Protein AF-A0A2H6MUC0-F1 (afdb_monomer_lite)

InterPro domains:
  IPR027073 5'-3' exoribonuclease [PTHR12341] (1-181)
  IPR041412 Xrn1, helical domain [PF17846] (89-181)

Radius of gyration: 22.73 Å; chains: 1; bounding box: 45×55×55 Å

pLDDT: mean 82.88, std 14.26, range [42.97, 94.5]

Organism: NCBI:txid3147026

Secondary structure (DSSP, 8-state):
-HHHHT--SS-EEEEE---TTPPPPPTTT--SSS-GGG---PPPPP-SSS---TTS-TT----EEEEEHHHHHHHHHHHH--SS-SS---HHHHHHHHHHHHHHH--SSSPPPTT--GGGTHHHHHHHHHHHHHHHHTS-SEETTEE-HHHHHHHHHHHHHHHHHHHHHHHHHHHHHHHHT-

Foldseek 3Di:
DVQLLVVDLWDKDKDWDDDPPDFFQEPQARHGDDHVVPDPNDHDDDDDDDPPDSRDDPPDDTDMDMDTVNVVLVVQCVLLDAPPAPDDDDSSLSSVLLVVLVVQCHDPPDHHDPQRHVVVVNSSVLSVQLSVLCRVVRDGQDDPHDGDVVSVVSSVVVSVVCSVVSVVVVVVVVVVVVVVVD

Structure (mmCIF, N/CA/C/O backbone):
data_AF-A0A2H6MUC0-F1
#
_entry.id   AF-A0A2H6MUC0-F1
#
loop_
_atom_site.group_PDB
_atom_site.id
_atom_site.type_symbol
_atom_site.label_atom_id
_atom_site.label_alt_id
_atom_site.label_comp_id
_atom_site.label_asym_id
_atom_site.label_entity_id
_atom_site.label_seq_id
_atom_site.pdbx_PDB_ins_code
_atom_site.Cartn_x
_atom_site.Cartn_y
_atom_site.Cartn_z
_atom_site.occupancy
_atom_site.B_iso_or_equiv
_atom_site.auth_seq_id
_atom_site.auth_comp_id
_atom_site.auth_asym_id
_atom_site.auth_atom_id
_atom_site.pdbx_PDB_model_num
ATOM 1 N N . MET A 1 1 ? 1.718 -1.671 -8.797 1.00 85.31 1 MET A N 1
ATOM 2 C CA . MET A 1 1 ? 0.264 -1.781 -8.566 1.00 85.31 1 MET A CA 1
ATOM 3 C C . MET A 1 1 ? -0.419 -2.500 -9.709 1.00 85.31 1 MET A C 1
ATOM 5 O O . MET A 1 1 ? -0.756 -3.653 -9.512 1.00 85.31 1 MET A O 1
ATOM 9 N N . LEU A 1 2 ? -0.515 -1.913 -10.909 1.00 87.81 2 LEU A N 1
ATOM 10 C CA . LEU A 1 2 ? -1.193 -2.565 -12.043 1.00 87.81 2 LEU A CA 1
ATOM 11 C C . LEU A 1 2 ? -0.668 -3.977 -12.347 1.00 87.81 2 LEU A C 1
ATOM 13 O O . LEU A 1 2 ? -1.458 -4.903 -12.405 1.00 87.81 2 LEU A O 1
ATOM 17 N N . GLY A 1 3 ? 0.653 -4.170 -12.434 1.00 89.56 3 GLY A N 1
ATOM 18 C CA . GLY A 1 3 ? 1.217 -5.508 -12.672 1.00 89.56 3 GLY A CA 1
ATOM 19 C C . GLY A 1 3 ? 1.050 -6.512 -11.518 1.00 89.56 3 GLY A C 1
ATOM 20 O O . GLY A 1 3 ? 1.280 -7.693 -11.722 1.00 89.56 3 GLY A O 1
ATOM 21 N N . LEU A 1 4 ? 0.689 -6.071 -10.305 1.00 90.12 4 LEU A N 1
ATOM 22 C CA . LEU A 1 4 ? 0.348 -6.988 -9.205 1.00 90.12 4 LEU A CA 1
ATOM 23 C C . LEU A 1 4 ? -1.116 -7.428 -9.307 1.00 90.12 4 LEU A C 1
ATOM 25 O O . LEU A 1 4 ? -1.394 -8.610 -9.143 1.00 90.12 4 LEU A O 1
ATOM 29 N N . ALA A 1 5 ? -2.004 -6.494 -9.662 1.00 90.25 5 ALA A N 1
ATOM 30 C CA . ALA A 1 5 ? -3.437 -6.726 -9.842 1.00 90.25 5 ALA A CA 1
ATOM 31 C C . ALA A 1 5 ? -3.778 -7.627 -11.045 1.00 90.25 5 ALA A C 1
ATOM 33 O O . ALA A 1 5 ? -4.916 -8.057 -11.190 1.00 90.25 5 ALA A O 1
ATOM 34 N N . THR A 1 6 ? -2.823 -7.914 -11.938 1.00 90.69 6 THR A N 1
ATOM 35 C CA . THR A 1 6 ? -3.034 -8.903 -13.007 1.00 90.69 6 THR A CA 1
ATOM 36 C C . THR A 1 6 ? -2.924 -10.344 -12.512 1.00 90.69 6 THR A C 1
ATOM 38 O O . THR A 1 6 ? -3.287 -11.245 -13.254 1.00 90.69 6 THR A O 1
ATOM 41 N N . HIS A 1 7 ? -2.390 -10.578 -11.305 1.00 89.44 7 HIS A N 1
ATOM 42 C CA . HIS A 1 7 ? -2.091 -11.915 -10.764 1.00 89.44 7 HIS A CA 1
ATOM 43 C C . HIS A 1 7 ? -1.195 -12.787 -11.659 1.00 89.44 7 HIS A C 1
ATOM 45 O O . HIS A 1 7 ? -1.116 -14.002 -11.494 1.00 89.44 7 HIS A O 1
ATOM 51 N N . GLU A 1 8 ? -0.454 -12.164 -12.577 1.00 91.19 8 GLU A N 1
ATOM 52 C CA . GLU A 1 8 ? 0.466 -12.874 -13.458 1.00 91.19 8 GLU A CA 1
ATOM 53 C C . GLU A 1 8 ? 1.777 -13.176 -12.714 1.00 91.19 8 GLU A C 1
ATOM 55 O O . GLU A 1 8 ? 2.453 -12.246 -12.252 1.00 91.19 8 GLU A O 1
ATOM 60 N N . PRO A 1 9 ? 2.189 -14.454 -12.605 1.00 84.50 9 PRO A N 1
ATOM 61 C CA . PRO A 1 9 ? 3.362 -14.830 -11.824 1.00 84.50 9 PRO A CA 1
ATOM 62 C C . PRO A 1 9 ? 4.653 -14.288 -12.438 1.00 84.50 9 PRO A C 1
ATOM 64 O O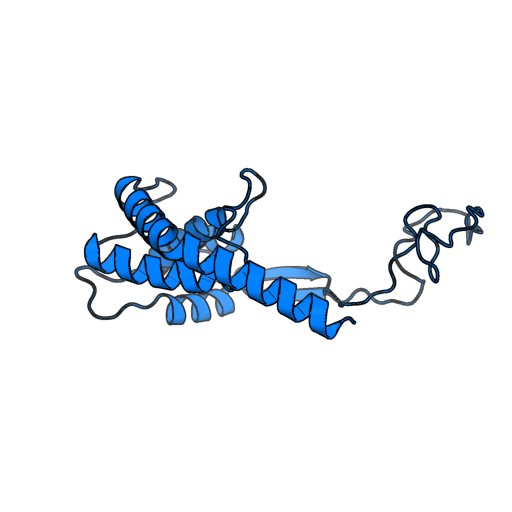 . PRO A 1 9 ? 5.565 -13.912 -11.709 1.00 84.50 9 PRO A O 1
ATOM 67 N N . ASN A 1 10 ? 4.728 -14.202 -13.770 1.00 90.06 10 ASN A N 1
ATOM 68 C CA . ASN A 1 10 ? 5.909 -13.766 -14.515 1.00 90.06 10 ASN A CA 1
ATOM 69 C C . ASN A 1 10 ? 5.705 -12.372 -15.115 1.00 90.06 10 ASN A C 1
ATOM 71 O O . ASN A 1 10 ? 5.593 -12.214 -16.328 1.00 90.06 10 ASN A O 1
ATOM 75 N N . PHE A 1 11 ? 5.695 -11.350 -14.261 1.00 93.19 11 PHE A N 1
ATOM 76 C CA . PHE A 1 11 ? 5.584 -9.955 -14.685 1.00 93.19 11 PHE A CA 1
ATOM 77 C C . PHE A 1 11 ? 6.870 -9.183 -14.360 1.00 93.19 11 PHE A C 1
ATOM 79 O O . PHE A 1 11 ? 7.393 -9.256 -13.245 1.00 93.19 11 PHE A O 1
ATOM 86 N N . THR A 1 12 ? 7.397 -8.430 -15.328 1.00 93.50 12 THR A N 1
ATOM 87 C CA . THR A 1 12 ? 8.594 -7.593 -15.145 1.00 93.50 12 THR A CA 1
ATOM 88 C C . THR A 1 12 ? 8.355 -6.209 -15.728 1.00 93.50 12 THR A C 1
ATOM 90 O O . THR A 1 12 ? 7.875 -6.078 -16.850 1.00 93.50 12 THR A O 1
ATOM 93 N N . ILE A 1 13 ? 8.704 -5.174 -14.968 1.00 94.50 13 ILE A N 1
ATOM 94 C CA . ILE A 1 13 ? 8.654 -3.781 -15.416 1.00 94.50 13 ILE A CA 1
ATOM 95 C C . ILE A 1 13 ? 10.070 -3.349 -15.778 1.00 94.50 13 ILE A C 1
ATOM 97 O O . ILE A 1 13 ? 10.977 -3.476 -14.957 1.00 94.50 13 ILE A O 1
ATOM 101 N N . ILE A 1 14 ? 10.249 -2.815 -16.982 1.00 94.06 14 ILE A N 1
ATOM 102 C CA . ILE A 1 14 ? 11.468 -2.107 -17.370 1.00 94.06 14 ILE A CA 1
ATOM 103 C C . ILE A 1 14 ? 11.264 -0.612 -17.138 1.00 94.06 14 ILE A C 1
ATOM 105 O O . ILE A 1 14 ? 10.221 -0.058 -17.488 1.00 94.06 14 ILE A O 1
ATOM 109 N N . ARG A 1 15 ? 12.243 0.044 -16.520 1.00 91.50 15 ARG A N 1
ATOM 110 C CA . ARG A 1 15 ? 12.260 1.503 -16.394 1.00 91.50 15 ARG A CA 1
ATOM 111 C C . ARG A 1 15 ? 13.679 2.026 -16.333 1.00 91.50 15 ARG A C 1
ATOM 113 O O . ARG A 1 15 ? 14.607 1.288 -16.024 1.00 91.50 15 ARG A O 1
ATOM 120 N N . GLU A 1 16 ? 13.819 3.314 -16.576 1.00 89.19 16 GLU A N 1
ATOM 121 C CA . GLU A 1 16 ? 15.086 4.005 -16.400 1.00 89.19 16 GLU A CA 1
ATOM 122 C C . GLU A 1 16 ? 15.496 4.024 -14.922 1.00 89.19 16 GLU A C 1
ATOM 124 O O . GLU A 1 16 ? 14.663 4.149 -14.008 1.00 89.19 16 GLU A O 1
ATOM 129 N N . GLU A 1 17 ? 16.797 3.883 -14.683 1.00 85.38 17 GLU A N 1
ATOM 130 C CA . GLU A 1 17 ? 17.356 3.997 -13.350 1.00 85.38 17 GLU A CA 1
ATOM 131 C C . GLU A 1 17 ? 17.276 5.444 -12.866 1.00 85.38 17 GLU A C 1
ATOM 133 O O . GLU A 1 17 ? 17.770 6.392 -13.488 1.00 85.38 17 GLU A O 1
ATOM 138 N N . PHE A 1 18 ? 16.666 5.616 -11.697 1.00 82.19 18 PHE A N 1
ATOM 139 C CA . PHE A 1 18 ? 16.628 6.913 -11.053 1.00 82.19 18 PHE A CA 1
ATOM 140 C C . PHE A 1 18 ? 17.953 7.150 -10.327 1.00 82.19 18 PHE A C 1
ATOM 142 O O . PHE A 1 18 ? 18.148 6.649 -9.221 1.00 82.19 18 PHE A O 1
ATOM 149 N N . LYS A 1 19 ? 18.854 7.936 -10.928 1.00 78.62 19 LYS A N 1
ATOM 150 C CA . LYS A 1 19 ? 20.070 8.394 -10.242 1.00 78.62 19 LYS A CA 1
ATOM 151 C C . LYS A 1 19 ? 19.759 9.676 -9.453 1.00 78.62 19 LYS A C 1
ATOM 153 O O . LYS A 1 19 ? 19.440 10.697 -10.074 1.00 78.62 19 LYS A O 1
ATOM 158 N N . PRO A 1 20 ? 19.825 9.661 -8.110 1.00 71.25 20 PRO A N 1
ATOM 159 C CA . PRO A 1 20 ? 19.649 10.871 -7.315 1.00 71.25 20 PRO A CA 1
ATOM 160 C C . PRO A 1 20 ? 20.765 11.881 -7.630 1.00 71.25 20 PRO A C 1
ATOM 162 O O . PRO A 1 20 ? 21.884 11.498 -7.956 1.00 71.25 20 PRO A O 1
ATOM 165 N N . ASN A 1 21 ? 20.462 13.178 -7.526 1.00 67.00 21 ASN A N 1
ATOM 166 C CA . ASN A 1 21 ? 21.407 14.287 -7.738 1.00 67.00 21 ASN A CA 1
ATOM 167 C C . ASN A 1 21 ? 21.961 14.458 -9.167 1.00 67.00 21 ASN A C 1
ATOM 169 O O . ASN A 1 21 ? 22.992 15.110 -9.338 1.00 67.00 21 ASN A O 1
ATOM 173 N N . LYS A 1 22 ? 21.287 13.945 -10.211 1.00 67.69 22 LYS A N 1
ATOM 174 C CA . LYS A 1 22 ? 21.620 14.357 -11.588 1.00 67.69 22 LYS A CA 1
ATOM 175 C C . LYS A 1 22 ? 21.480 15.886 -11.713 1.00 67.69 22 LYS A C 1
ATOM 177 O O . LYS A 1 22 ? 20.469 16.428 -11.248 1.00 67.69 22 LYS A O 1
ATOM 182 N N . PRO A 1 23 ? 22.452 16.584 -12.331 1.00 65.00 23 PRO A N 1
ATOM 183 C CA . PRO A 1 23 ? 22.336 18.014 -12.574 1.00 65.00 23 PRO A CA 1
ATOM 184 C C . PRO A 1 23 ? 21.113 18.243 -13.458 1.00 65.00 23 PRO A C 1
ATOM 186 O O . PRO A 1 23 ? 21.031 17.718 -14.567 1.00 65.00 23 PRO A O 1
ATOM 189 N N . LYS A 1 24 ? 20.129 18.979 -12.942 1.00 62.78 24 LYS A N 1
ATOM 190 C CA . LYS A 1 24 ? 18.948 19.335 -13.724 1.00 62.78 24 LYS A CA 1
ATOM 191 C C . LYS A 1 24 ? 19.315 20.470 -14.679 1.00 62.78 24 LYS A C 1
ATOM 193 O O . LYS A 1 24 ? 20.049 21.373 -14.269 1.00 62.78 24 LYS A O 1
ATOM 198 N N . PRO A 1 25 ? 18.812 20.457 -15.920 1.00 67.19 25 PRO A N 1
ATOM 199 C CA . PRO A 1 25 ? 18.904 21.633 -16.762 1.00 67.19 25 PRO A CA 1
ATOM 200 C C . PRO A 1 25 ? 18.108 22.780 -16.124 1.00 67.19 25 PRO A C 1
ATOM 202 O O . PRO A 1 25 ? 17.109 22.571 -15.428 1.00 67.19 25 PRO A O 1
ATOM 205 N N . CYS A 1 26 ? 18.559 24.008 -16.349 1.00 67.56 26 CYS A N 1
ATOM 206 C CA . CYS A 1 26 ? 17.850 25.202 -15.924 1.00 67.56 26 CYS A CA 1
ATOM 207 C C . CYS A 1 26 ? 16.470 25.259 -16.597 1.00 67.56 26 CYS A C 1
ATOM 209 O O . CYS A 1 26 ? 16.382 25.234 -17.822 1.00 67.56 26 CYS A O 1
ATOM 211 N N . GLY A 1 27 ? 15.399 25.403 -15.811 1.00 65.31 27 GLY A N 1
ATOM 212 C CA . GLY A 1 27 ? 14.018 25.426 -16.319 1.00 65.31 27 GLY A CA 1
ATOM 213 C C . GLY A 1 27 ? 13.651 26.604 -17.237 1.00 65.31 27 GLY A C 1
ATOM 214 O O . GLY A 1 27 ? 12.546 26.616 -17.765 1.00 65.31 27 GLY A O 1
ATOM 215 N N . LEU A 1 28 ? 14.539 27.594 -17.420 1.00 67.19 28 LEU A N 1
ATOM 216 C CA . LEU A 1 28 ? 14.321 28.741 -18.317 1.00 67.19 28 LEU A CA 1
ATOM 217 C C . LEU A 1 28 ? 15.095 28.638 -19.639 1.00 67.19 28 LEU A C 1
ATOM 219 O O . LEU A 1 28 ? 14.569 29.027 -20.676 1.00 67.19 28 LEU A O 1
ATOM 223 N N . CYS A 1 29 ? 16.336 28.143 -19.620 1.00 65.75 29 CYS A N 1
ATOM 224 C CA . CYS A 1 29 ? 17.210 28.119 -20.803 1.00 65.75 29 CYS A CA 1
ATOM 225 C C . CYS A 1 29 ? 17.615 26.703 -21.249 1.00 65.75 29 CYS A C 1
ATOM 227 O O . CYS A 1 29 ? 18.287 26.554 -22.268 1.00 65.75 29 CYS A O 1
ATOM 229 N N . ASN A 1 30 ? 17.215 25.659 -20.511 1.00 65.19 30 ASN A N 1
ATOM 230 C CA . ASN A 1 30 ? 17.556 24.256 -20.768 1.00 65.19 30 ASN A CA 1
ATOM 231 C C . ASN A 1 30 ? 19.072 24.002 -20.924 1.00 65.19 30 ASN A C 1
ATOM 233 O O . ASN A 1 30 ? 19.493 23.155 -21.723 1.00 65.19 30 ASN A O 1
ATOM 237 N N . GLN A 1 31 ? 19.888 24.759 -20.181 1.00 64.75 31 GLN A N 1
ATOM 238 C CA . GLN A 1 31 ? 21.344 24.605 -20.080 1.00 64.75 31 GLN A CA 1
ATOM 239 C C . GLN A 1 31 ? 21.733 24.068 -18.695 1.00 64.75 31 GLN A C 1
ATOM 241 O O . GLN A 1 31 ? 21.024 24.287 -17.713 1.00 64.75 31 GLN A O 1
ATOM 246 N N . PHE A 1 32 ? 22.858 23.358 -18.612 1.00 64.06 32 PHE A N 1
ATOM 247 C CA . PHE A 1 32 ? 23.375 22.777 -17.370 1.00 64.06 32 PHE A CA 1
ATOM 248 C C . PHE A 1 32 ? 24.320 23.750 -16.643 1.00 64.06 32 PHE A C 1
ATOM 250 O O . PHE A 1 32 ? 24.969 24.576 -17.280 1.00 64.06 32 PHE A O 1
ATOM 257 N N . GLY A 1 33 ? 24.433 23.623 -15.315 1.00 66.94 33 GLY A N 1
ATOM 258 C CA . GLY A 1 33 ? 25.476 24.296 -14.525 1.00 66.94 33 GLY A CA 1
ATOM 259 C C . GLY A 1 33 ? 25.068 25.568 -13.773 1.00 66.94 33 GLY A C 1
ATOM 260 O O . GLY A 1 33 ? 25.939 26.198 -13.185 1.00 66.94 33 GLY A O 1
ATOM 261 N N . HIS A 1 34 ? 23.785 25.943 -13.755 1.00 70.88 34 HIS A N 1
ATOM 262 C CA . HIS A 1 34 ? 23.285 27.064 -12.947 1.00 70.88 34 HIS A CA 1
ATOM 263 C C . HIS A 1 34 ? 21.845 26.829 -12.466 1.00 70.88 34 HIS A C 1
ATOM 265 O O . HIS A 1 34 ? 21.069 26.115 -13.108 1.00 70.88 34 HIS A O 1
ATOM 271 N N . GLU A 1 35 ? 21.474 27.440 -11.339 1.00 61.81 35 GLU A N 1
ATOM 272 C CA . GLU A 1 35 ? 20.093 27.438 -10.849 1.00 61.81 35 GLU A CA 1
ATOM 273 C C . GLU A 1 35 ? 19.241 28.491 -11.573 1.00 61.81 35 GLU A C 1
ATOM 275 O O . GLU A 1 35 ? 19.744 29.485 -12.092 1.00 61.81 35 GLU A O 1
ATOM 280 N N . THR A 1 36 ? 17.914 28.329 -11.557 1.00 61.78 36 THR A N 1
ATOM 281 C CA . THR A 1 36 ? 16.962 29.260 -12.195 1.00 61.78 36 THR A CA 1
ATOM 282 C C . THR A 1 36 ? 17.137 30.717 -11.745 1.00 61.78 36 THR A C 1
ATOM 284 O O . THR A 1 36 ? 16.833 31.628 -12.508 1.00 61.78 36 THR A O 1
ATOM 287 N N . LYS A 1 37 ? 17.663 30.946 -10.533 1.00 64.44 37 LYS A N 1
ATOM 288 C CA . LYS A 1 37 ? 17.939 32.281 -9.976 1.00 64.44 37 LYS A CA 1
ATOM 289 C C . LYS A 1 37 ? 19.136 32.988 -10.621 1.00 64.44 37 LYS A C 1
ATOM 291 O O . LYS A 1 37 ? 19.192 34.211 -10.590 1.00 64.44 37 LYS A O 1
ATOM 296 N N . GLU A 1 38 ? 20.070 32.235 -11.193 1.00 67.44 38 GLU A N 1
ATOM 297 C CA . GLU A 1 38 ? 21.326 32.735 -11.777 1.00 67.44 38 GLU A CA 1
ATOM 298 C C . GLU A 1 38 ? 21.300 32.703 -13.314 1.00 67.44 38 GLU A C 1
ATOM 300 O O . GLU A 1 38 ? 22.305 32.951 -13.981 1.00 67.44 38 GLU A O 1
ATOM 305 N N . CYS A 1 39 ? 20.140 32.396 -13.900 1.00 70.50 39 CYS A N 1
ATOM 306 C CA . CYS A 1 39 ? 19.982 32.285 -15.340 1.00 70.50 39 CYS A CA 1
ATOM 307 C C . CYS A 1 39 ? 20.039 33.664 -16.011 1.00 70.50 39 CYS A C 1
ATOM 309 O O . CYS A 1 39 ? 19.169 34.508 -15.800 1.00 70.50 39 CYS A O 1
ATOM 311 N N . GLN A 1 40 ? 21.027 33.868 -16.8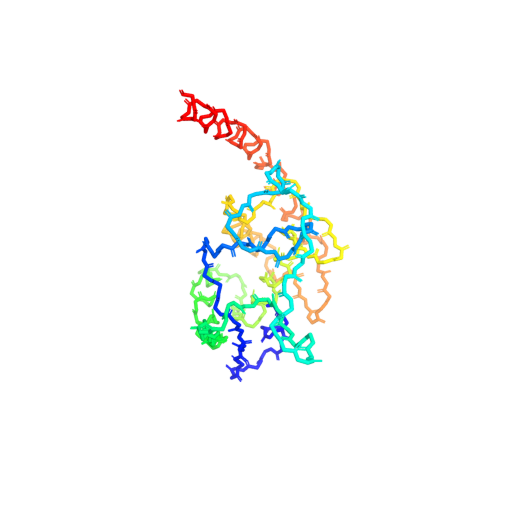85 1.00 69.25 40 GLN A N 1
ATOM 312 C CA . GLN A 1 40 ? 21.164 35.089 -17.692 1.00 69.25 40 GLN A CA 1
ATOM 313 C C . GLN A 1 40 ? 20.246 35.118 -18.932 1.00 69.25 40 GLN A C 1
ATOM 315 O O . GLN A 1 40 ? 20.310 36.058 -19.719 1.00 69.25 40 GLN A O 1
ATOM 320 N N . GLY A 1 41 ? 19.396 34.100 -19.133 1.00 62.03 41 GLY A N 1
ATOM 321 C CA . GLY A 1 41 ? 18.419 34.056 -20.232 1.00 62.03 41 GLY A CA 1
ATOM 322 C C . GLY A 1 41 ? 19.028 33.939 -21.634 1.00 62.03 41 GLY A C 1
ATOM 323 O O . GLY A 1 41 ? 18.353 34.225 -22.621 1.00 62.03 41 GLY A O 1
ATOM 324 N N . LEU A 1 42 ? 20.299 33.542 -21.737 1.00 64.88 42 LEU A N 1
ATOM 325 C CA . LEU A 1 42 ? 20.994 33.433 -23.016 1.00 64.88 42 LEU A CA 1
ATOM 326 C C . LEU A 1 42 ? 20.440 32.260 -23.850 1.00 64.88 42 LEU A C 1
ATOM 328 O O . LEU A 1 42 ? 20.193 31.179 -23.302 1.00 64.88 42 LEU A O 1
ATOM 332 N N . PRO A 1 43 ? 20.245 32.446 -25.170 1.00 57.44 43 PRO A N 1
ATOM 333 C CA . PRO A 1 43 ? 19.767 31.391 -26.053 1.00 57.44 43 PRO A CA 1
ATOM 334 C C . PRO A 1 43 ? 20.767 30.229 -26.109 1.00 57.44 43 PRO A C 1
ATOM 336 O O . PRO A 1 43 ? 21.979 30.424 -26.065 1.00 57.44 43 PRO A O 1
ATOM 339 N N . LYS A 1 44 ? 20.243 29.004 -26.198 1.00 60.88 44 LYS A N 1
ATOM 340 C CA . LYS A 1 44 ? 21.037 27.775 -26.317 1.00 60.88 44 LYS A CA 1
ATOM 341 C C . LYS A 1 44 ? 21.842 27.801 -27.618 1.00 60.88 44 LYS A C 1
ATOM 343 O O . LYS A 1 44 ? 21.262 27.946 -28.694 1.00 60.88 44 LYS A O 1
ATOM 348 N N . GLU A 1 45 ? 23.163 27.651 -27.526 1.00 55.91 45 GLU A N 1
ATOM 349 C CA . GLU A 1 45 ? 24.001 27.454 -28.710 1.00 55.91 45 GLU A CA 1
ATOM 350 C C . GLU A 1 45 ? 23.599 26.135 -29.383 1.00 55.91 45 GLU A C 1
ATOM 352 O O . GLU A 1 45 ? 23.644 25.064 -28.772 1.00 55.91 45 GLU A O 1
ATOM 357 N N . LYS A 1 46 ? 23.136 26.217 -30.634 1.00 48.62 46 LYS A N 1
ATOM 358 C CA . LYS A 1 46 ? 22.727 25.047 -31.415 1.00 48.62 46 LYS A CA 1
ATOM 359 C C . LYS A 1 46 ? 23.952 24.195 -31.737 1.00 48.62 46 LYS A C 1
ATOM 361 O O . LYS A 1 46 ? 24.826 24.635 -32.480 1.00 48.62 46 LYS A O 1
ATOM 366 N N . GLN A 1 47 ? 23.987 22.961 -31.243 1.00 45.16 47 GLN A N 1
ATOM 367 C CA . GLN A 1 47 ? 24.878 21.929 -31.770 1.00 45.16 47 GLN A CA 1
ATOM 368 C C . GLN A 1 47 ? 24.088 21.060 -32.764 1.00 45.16 47 GLN A C 1
ATOM 370 O O . GLN A 1 47 ? 23.411 20.123 -32.357 1.00 45.16 47 GLN A O 1
ATOM 375 N N . GLY A 1 48 ? 24.165 21.385 -34.063 1.00 54.88 48 GLY A N 1
ATOM 376 C CA . GLY A 1 48 ? 23.649 20.551 -35.166 1.00 54.88 48 GLY A CA 1
ATOM 377 C C . GLY A 1 48 ? 22.367 21.038 -35.868 1.00 54.88 48 GLY A C 1
ATOM 378 O O . GLY A 1 48 ? 21.776 22.050 -35.496 1.00 54.88 48 GLY A O 1
ATOM 379 N N . GLU A 1 49 ? 21.967 20.318 -36.928 1.00 44.97 49 GLU A N 1
ATOM 380 C CA . GLU A 1 49 ? 20.850 20.674 -37.831 1.00 44.97 49 GLU A CA 1
ATOM 381 C C . GLU A 1 49 ? 19.454 20.286 -37.308 1.00 44.97 49 GLU A C 1
ATOM 383 O O . GLU A 1 49 ? 18.454 20.795 -37.808 1.00 44.97 49 GLU A O 1
ATOM 388 N N . HIS A 1 50 ? 19.347 19.416 -36.301 1.00 44.84 50 HIS A N 1
ATOM 389 C CA . HIS A 1 50 ? 18.065 18.998 -35.724 1.00 44.84 50 HIS A CA 1
ATOM 390 C C . HIS A 1 50 ? 18.115 19.091 -34.191 1.00 44.84 50 HIS A C 1
ATOM 392 O O . HIS A 1 50 ? 19.039 18.560 -33.579 1.00 44.84 50 HIS A O 1
ATOM 398 N N . ASP A 1 51 ? 17.090 19.694 -33.575 1.00 47.31 51 ASP A N 1
ATOM 399 C CA . ASP A 1 51 ? 16.866 19.753 -32.117 1.00 47.31 51 ASP A CA 1
ATOM 400 C C . ASP A 1 51 ? 16.472 18.366 -31.553 1.00 47.31 51 ASP A C 1
ATOM 402 O O . ASP A 1 51 ? 15.403 18.181 -30.969 1.00 47.31 51 ASP A O 1
ATOM 406 N N . GLN A 1 52 ? 17.292 17.336 -31.777 1.00 47.22 52 GLN A N 1
ATOM 407 C CA . GLN A 1 52 ? 17.025 15.993 -31.264 1.00 47.22 52 GLN A CA 1
ATOM 408 C C . GLN A 1 52 ? 17.403 15.925 -29.779 1.00 47.22 52 GLN A C 1
ATOM 410 O O . GLN A 1 52 ? 18.576 15.910 -29.426 1.00 47.22 52 GLN A O 1
ATOM 415 N N . PHE A 1 53 ? 16.369 15.905 -28.930 1.00 48.06 53 PHE A N 1
ATOM 416 C CA . PHE A 1 53 ? 16.372 15.478 -27.524 1.00 48.06 53 PHE A CA 1
ATOM 417 C C . PHE A 1 53 ? 17.566 15.949 -26.688 1.00 48.06 53 PHE A C 1
ATOM 419 O O . PHE A 1 53 ? 18.461 15.191 -26.325 1.00 48.06 53 PHE A O 1
ATOM 426 N N . ALA A 1 54 ? 17.527 17.218 -26.297 1.00 46.53 54 ALA A N 1
ATOM 427 C CA . ALA A 1 54 ? 18.532 17.814 -25.432 1.00 46.53 54 ALA A CA 1
ATOM 428 C C . ALA A 1 54 ? 18.254 17.623 -23.926 1.00 46.53 54 ALA A C 1
ATOM 430 O O . ALA A 1 54 ? 18.486 18.554 -23.153 1.00 46.53 54 ALA A O 1
ATOM 431 N N . ASP A 1 55 ? 17.776 16.445 -23.515 1.00 48.38 55 ASP A N 1
ATOM 432 C CA . ASP A 1 55 ? 17.583 16.111 -22.093 1.00 48.38 55 ASP A CA 1
ATOM 433 C C . ASP A 1 55 ? 18.764 15.335 -21.487 1.00 48.38 55 ASP A C 1
ATOM 435 O O . ASP A 1 55 ? 18.809 15.122 -20.275 1.00 48.38 55 ASP A O 1
ATOM 439 N N . CYS A 1 56 ? 19.769 14.960 -22.284 1.00 48.88 56 CYS A N 1
ATOM 440 C CA . CYS A 1 56 ? 21.002 14.360 -21.778 1.00 48.88 56 CYS A CA 1
ATOM 441 C C . CYS A 1 56 ? 22.239 14.940 -22.478 1.00 48.88 56 CYS A C 1
ATOM 443 O O . CYS A 1 56 ? 22.232 15.095 -23.700 1.00 48.88 56 CYS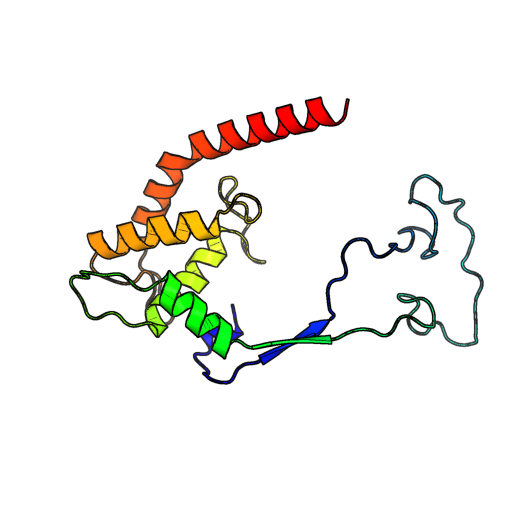 A O 1
ATOM 445 N N . PRO A 1 57 ? 23.318 15.252 -21.734 1.00 50.06 57 PRO A N 1
ATOM 446 C CA . PRO A 1 57 ? 24.616 15.515 -22.340 1.00 50.06 57 PRO A CA 1
ATOM 447 C C . PRO A 1 57 ? 25.009 14.330 -23.239 1.00 50.06 57 PRO A C 1
ATOM 449 O O . PRO A 1 57 ? 24.804 13.180 -22.830 1.00 50.06 57 PRO A O 1
ATOM 452 N N . PRO A 1 58 ? 25.589 14.567 -24.429 1.00 42.97 58 PRO A N 1
ATOM 453 C CA . PRO A 1 58 ? 26.116 13.488 -25.256 1.00 42.97 58 PRO A CA 1
ATOM 454 C C . PRO A 1 58 ? 27.189 12.733 -24.455 1.00 42.97 58 PRO A C 1
ATOM 456 O O . PRO A 1 58 ? 28.230 13.296 -24.124 1.00 42.97 58 PRO A O 1
ATOM 459 N N . GLY A 1 59 ? 26.899 11.481 -24.084 1.00 52.62 59 GLY A N 1
ATOM 460 C CA . GLY A 1 59 ? 27.798 10.619 -23.303 1.00 52.62 59 GLY A CA 1
ATOM 461 C C . GLY A 1 59 ? 27.240 10.077 -21.981 1.00 52.62 59 GLY A C 1
ATOM 462 O O . GLY A 1 59 ? 27.924 9.287 -21.338 1.00 52.62 59 GLY A O 1
ATOM 463 N N . MET A 1 60 ? 26.023 10.448 -21.561 1.00 57.19 60 MET A N 1
ATOM 464 C CA . MET A 1 60 ? 25.343 9.729 -20.474 1.00 57.19 60 MET A CA 1
ATOM 465 C C . MET A 1 60 ? 24.533 8.563 -21.043 1.00 57.19 60 MET A C 1
ATOM 467 O O . MET A 1 60 ? 23.464 8.765 -21.612 1.00 57.19 60 MET A O 1
ATOM 471 N N . GLU A 1 61 ? 25.040 7.342 -20.884 1.00 66.12 61 GLU A N 1
ATOM 472 C CA . GLU A 1 61 ? 24.268 6.132 -21.162 1.00 66.12 61 GLU A CA 1
ATOM 473 C C . GLU A 1 61 ? 23.077 6.051 -20.193 1.00 66.12 61 GLU A C 1
ATOM 475 O O . GLU A 1 61 ? 23.226 6.188 -18.972 1.00 66.12 61 GLU A O 1
ATOM 480 N N . GLN A 1 62 ? 21.873 5.876 -20.743 1.00 71.62 62 GLN A N 1
ATOM 481 C CA . GLN A 1 62 ? 20.675 5.671 -19.939 1.00 71.62 62 GLN A CA 1
ATOM 482 C C . GLN A 1 62 ? 20.674 4.223 -19.443 1.00 71.62 62 GLN A C 1
ATOM 484 O O . GLN A 1 62 ? 20.534 3.283 -20.224 1.00 71.62 62 GLN A O 1
ATOM 489 N N . GLU A 1 63 ? 20.852 4.041 -18.138 1.00 83.69 63 GLU A N 1
ATOM 490 C CA . GLU A 1 63 ? 20.776 2.727 -17.503 1.00 83.69 63 GLU A CA 1
ATOM 491 C C . GLU A 1 63 ? 19.311 2.336 -17.286 1.00 83.69 63 GLU A C 1
ATOM 493 O O . GLU A 1 63 ? 18.491 3.135 -16.823 1.00 83.69 63 GLU A O 1
ATOM 498 N N . PHE A 1 64 ? 18.980 1.092 -17.628 1.00 90.38 64 PHE A N 1
ATOM 499 C CA . PHE A 1 64 ? 17.657 0.513 -17.427 1.00 90.38 64 PHE A CA 1
ATOM 500 C C . PHE A 1 64 ? 17.713 -0.535 -16.324 1.00 90.38 64 PHE A C 1
ATOM 502 O O . PHE A 1 64 ? 18.634 -1.347 -16.258 1.00 90.38 64 PHE A O 1
ATOM 509 N N . ILE A 1 65 ? 16.677 -0.552 -15.493 1.00 92.88 65 ILE A N 1
ATOM 510 C CA . ILE A 1 65 ? 16.486 -1.545 -14.442 1.00 92.88 65 ILE A CA 1
ATOM 511 C C . ILE A 1 65 ? 15.236 -2.373 -14.712 1.00 92.88 65 ILE A C 1
ATOM 513 O O . ILE A 1 65 ? 14.220 -1.879 -15.213 1.00 92.88 65 ILE A O 1
ATOM 517 N N . PHE A 1 66 ? 15.311 -3.644 -14.323 1.00 93.81 66 PHE A N 1
ATOM 518 C CA . PHE A 1 66 ? 14.184 -4.565 -14.336 1.00 93.81 66 PHE A CA 1
ATOM 519 C C . PHE A 1 66 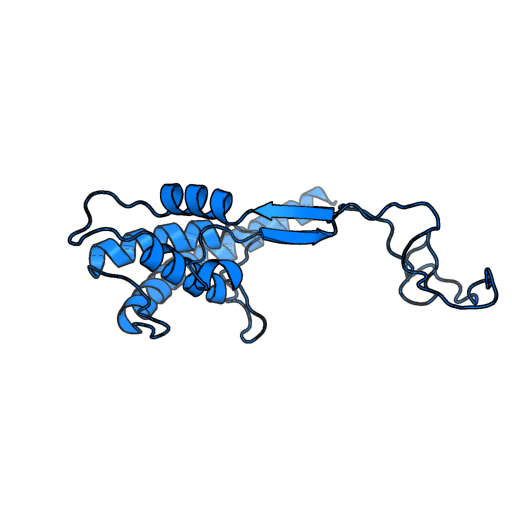? 13.651 -4.755 -12.921 1.00 93.81 66 PHE A C 1
ATOM 521 O O . PHE A 1 66 ? 14.351 -5.239 -12.033 1.00 93.81 66 PHE A O 1
ATOM 528 N N . ILE A 1 67 ? 12.383 -4.420 -12.719 1.00 93.75 67 ILE A N 1
ATOM 529 C CA . ILE A 1 67 ? 11.654 -4.706 -11.487 1.00 93.75 67 ILE A CA 1
ATOM 530 C C . ILE A 1 67 ? 10.865 -5.990 -11.721 1.00 93.75 67 ILE A C 1
ATOM 532 O O . ILE A 1 67 ? 9.869 -5.996 -12.446 1.00 93.75 67 ILE A O 1
ATOM 536 N N . ARG A 1 68 ? 11.326 -7.089 -11.121 1.00 93.69 68 ARG A N 1
ATOM 537 C CA . ARG A 1 68 ? 10.669 -8.400 -11.204 1.00 93.69 68 ARG A CA 1
ATOM 538 C C . ARG A 1 68 ? 9.577 -8.493 -10.146 1.00 93.69 68 ARG A C 1
ATOM 540 O O . ARG A 1 68 ? 9.876 -8.534 -8.953 1.00 93.69 68 ARG A O 1
ATOM 547 N N . LEU A 1 69 ? 8.318 -8.563 -10.573 1.00 93.38 69 LEU A N 1
ATOM 548 C CA . LEU A 1 69 ? 7.197 -8.638 -9.637 1.00 93.38 69 LEU A CA 1
ATOM 549 C C . LEU A 1 69 ? 7.132 -9.993 -8.937 1.00 93.38 69 LEU A C 1
ATOM 551 O O . LEU A 1 69 ? 6.676 -10.031 -7.805 1.00 93.38 69 LEU A O 1
ATOM 555 N N . CYS A 1 70 ? 7.651 -11.067 -9.542 1.00 92.06 70 CYS A N 1
ATOM 556 C CA . CYS A 1 70 ? 7.754 -12.383 -8.898 1.00 92.06 70 CYS A CA 1
ATOM 557 C C . CYS A 1 70 ? 8.446 -12.269 -7.531 1.00 92.06 70 CYS A C 1
ATOM 559 O O . CYS A 1 70 ? 7.922 -12.711 -6.518 1.00 92.06 70 CYS A O 1
ATOM 561 N N . VAL A 1 71 ? 9.592 -11.579 -7.506 1.00 93.19 71 VAL A N 1
ATOM 562 C CA . VAL A 1 71 ? 10.387 -11.381 -6.290 1.00 93.19 71 VAL A CA 1
ATOM 563 C C . VAL A 1 71 ? 9.635 -10.492 -5.303 1.00 93.19 71 VAL A C 1
ATOM 565 O O . VAL A 1 71 ? 9.565 -10.802 -4.121 1.00 93.19 71 VAL A O 1
ATOM 568 N N . LEU A 1 72 ? 9.022 -9.404 -5.780 1.00 92.88 72 LEU A N 1
ATOM 569 C CA . LEU A 1 72 ? 8.216 -8.528 -4.927 1.00 92.88 72 LEU A CA 1
ATOM 570 C C . LEU A 1 72 ? 7.058 -9.284 -4.256 1.00 92.88 72 LEU A C 1
ATOM 572 O O . LEU A 1 72 ? 6.775 -9.034 -3.089 1.00 92.88 72 LEU A O 1
ATOM 576 N N . ARG A 1 73 ? 6.416 -10.216 -4.965 1.00 93.12 73 ARG A N 1
ATOM 577 C CA . ARG A 1 73 ? 5.335 -11.046 -4.420 1.00 93.12 73 ARG A CA 1
ATOM 578 C C . ARG A 1 73 ? 5.825 -11.935 -3.284 1.00 93.12 73 ARG A C 1
ATOM 580 O O . ARG A 1 73 ? 5.149 -11.990 -2.270 1.00 93.12 73 ARG A O 1
ATOM 587 N N . GLU A 1 74 ? 7.013 -12.529 -3.390 1.00 93.06 74 GLU A N 1
ATOM 588 C CA . GLU A 1 74 ? 7.611 -13.303 -2.287 1.00 93.06 74 GLU A CA 1
ATOM 589 C C . GLU A 1 74 ? 7.855 -12.437 -1.037 1.00 93.06 74 GLU A C 1
ATOM 591 O O . GLU A 1 74 ? 7.639 -12.880 0.092 1.00 93.06 74 GLU A O 1
ATOM 596 N N . TYR A 1 75 ? 8.288 -11.183 -1.218 1.00 94.00 75 TYR A N 1
ATOM 597 C CA . TYR A 1 75 ? 8.430 -10.237 -0.105 1.00 94.00 75 TYR A CA 1
ATOM 598 C C . TYR A 1 75 ? 7.077 -9.862 0.503 1.00 94.00 75 TYR A C 1
ATOM 600 O O . TYR A 1 75 ? 6.941 -9.856 1.726 1.00 94.00 75 TYR A O 1
ATOM 608 N N . LEU A 1 76 ? 6.077 -9.578 -0.336 1.00 93.69 76 LEU A N 1
ATOM 609 C CA . LEU A 1 76 ? 4.726 -9.251 0.118 1.00 93.69 76 LEU A CA 1
ATOM 610 C C . LEU A 1 76 ? 4.064 -10.430 0.824 1.00 93.69 76 LEU A C 1
ATOM 612 O O . LEU A 1 76 ? 3.418 -10.225 1.840 1.00 93.69 76 LEU A O 1
ATOM 616 N N . GLU A 1 77 ? 4.253 -11.656 0.346 1.00 92.88 77 GLU A N 1
ATOM 617 C CA . GLU A 1 77 ? 3.750 -12.861 1.001 1.00 92.88 77 GLU A CA 1
ATOM 618 C C . GLU A 1 77 ? 4.301 -12.965 2.423 1.00 92.88 77 GLU A C 1
ATOM 620 O O . GLU A 1 77 ? 3.532 -13.101 3.373 1.00 92.88 77 GLU A O 1
ATOM 625 N N . ARG A 1 78 ? 5.618 -12.808 2.601 1.00 92.81 78 ARG A N 1
ATOM 626 C CA . ARG A 1 78 ? 6.243 -12.829 3.933 1.00 92.81 78 ARG A CA 1
ATOM 627 C C . ARG A 1 78 ? 5.736 -11.709 4.834 1.00 92.81 78 ARG A C 1
ATOM 629 O O . ARG A 1 78 ? 5.507 -11.946 6.015 1.00 92.81 78 ARG A O 1
ATOM 636 N N . GLU A 1 79 ? 5.554 -10.514 4.283 1.00 92.62 79 GLU A N 1
ATOM 637 C CA . GLU A 1 79 ? 5.090 -9.360 5.047 1.00 92.62 79 GLU A CA 1
ATOM 638 C C . GLU A 1 79 ? 3.602 -9.465 5.407 1.00 92.62 79 GLU A C 1
ATOM 640 O O . GLU A 1 79 ? 3.211 -9.086 6.505 1.00 92.62 79 GLU A O 1
ATOM 645 N N . LEU A 1 80 ? 2.757 -10.000 4.526 1.00 91.94 80 LEU A N 1
ATOM 646 C CA . LEU A 1 80 ? 1.303 -10.075 4.709 1.00 91.94 80 LEU A CA 1
ATOM 647 C C . LEU A 1 80 ? 0.840 -11.368 5.384 1.00 91.94 80 LEU A C 1
ATOM 649 O O . LEU A 1 80 ? -0.315 -11.442 5.804 1.00 91.94 80 LEU A O 1
ATOM 653 N N . THR A 1 81 ? 1.717 -12.366 5.517 1.00 90.69 81 THR A N 1
ATOM 654 C CA . THR A 1 81 ? 1.399 -13.616 6.212 1.00 90.69 81 THR A CA 1
ATOM 655 C C . THR A 1 81 ? 0.963 -13.326 7.646 1.00 90.69 81 THR A C 1
ATOM 657 O O . THR A 1 81 ? 1.651 -12.660 8.423 1.00 90.69 81 THR A O 1
ATOM 660 N N . MET A 1 82 ? -0.203 -13.856 8.002 1.00 86.94 82 MET A N 1
ATOM 661 C CA . MET A 1 82 ? -0.817 -13.714 9.317 1.00 86.94 82 MET A CA 1
ATOM 662 C C . MET A 1 82 ? -1.005 -15.094 9.942 1.00 86.94 82 MET A C 1
ATOM 664 O O . MET A 1 82 ? -1.594 -15.987 9.336 1.00 86.94 82 MET A O 1
ATOM 668 N N . ALA A 1 83 ? -0.512 -15.268 11.167 1.00 83.31 83 ALA A N 1
ATOM 669 C CA . ALA A 1 83 ? -0.765 -16.474 11.945 1.00 83.31 83 ALA A CA 1
ATOM 670 C C . ALA A 1 83 ? -2.148 -16.404 12.609 1.00 83.31 83 ALA A C 1
ATOM 672 O O . ALA A 1 83 ? -2.603 -15.326 12.969 1.00 83.31 83 ALA A O 1
ATOM 673 N N . SER A 1 84 ? -2.777 -17.559 12.841 1.00 83.12 84 SER A N 1
ATOM 674 C CA . SER A 1 84 ? -4.014 -17.670 13.637 1.00 83.12 84 SER A CA 1
ATOM 675 C C . SER A 1 84 ? -5.238 -16.943 13.061 1.00 83.12 84 SER A C 1
ATOM 677 O O . SER A 1 84 ? -6.076 -16.440 13.811 1.00 83.12 84 SER A O 1
ATOM 679 N N . LEU A 1 85 ? -5.374 -16.912 11.733 1.00 84.00 85 LEU A N 1
ATOM 680 C CA . LEU A 1 85 ? -6.582 -16.396 11.093 1.00 84.00 85 LEU A CA 1
ATOM 681 C C . LEU A 1 85 ? -7.780 -17.343 11.298 1.00 84.00 85 LEU A C 1
ATOM 683 O O . LEU A 1 85 ? -7.617 -18.563 11.245 1.00 84.00 85 LEU A O 1
ATOM 687 N N . PRO A 1 86 ? -9.003 -16.802 11.469 1.00 82.69 86 PRO A N 1
ATOM 688 C CA . PRO A 1 86 ? -10.222 -17.606 11.576 1.00 82.69 86 PRO A CA 1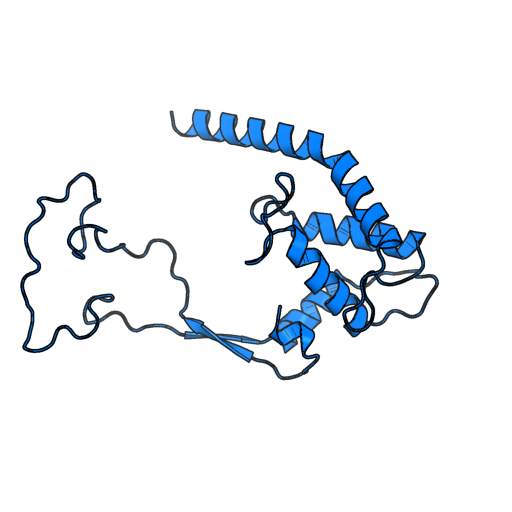
ATOM 689 C C . PRO A 1 86 ? -10.694 -18.182 10.225 1.00 82.69 86 PRO A C 1
ATOM 691 O O . PRO A 1 86 ? -11.738 -18.827 10.165 1.00 82.69 86 PRO A O 1
ATOM 694 N N . PHE A 1 87 ? -9.948 -17.944 9.143 1.00 87.88 87 PHE A N 1
ATOM 695 C CA . PHE A 1 87 ? -10.226 -18.399 7.781 1.00 87.88 87 PHE A CA 1
ATOM 696 C C . PHE A 1 87 ? -8.917 -18.760 7.057 1.00 87.88 87 PHE A C 1
ATOM 698 O O . PHE A 1 87 ? -7.822 -18.449 7.530 1.00 87.88 87 PHE A O 1
ATOM 705 N N . THR A 1 88 ? -9.026 -19.425 5.905 1.00 88.00 88 THR A N 1
ATOM 706 C CA . THR A 1 88 ? -7.871 -19.837 5.096 1.00 88.00 88 THR A CA 1
ATOM 707 C C . THR A 1 88 ? -7.166 -18.632 4.483 1.00 88.00 88 THR A C 1
ATOM 709 O O . THR A 1 88 ? -7.774 -17.865 3.743 1.00 88.00 88 THR A O 1
ATOM 712 N N . PHE A 1 89 ? -5.872 -18.491 4.766 1.00 90.94 89 PHE A N 1
ATOM 713 C CA . PHE A 1 89 ? -5.050 -17.441 4.183 1.00 90.94 89 PHE A CA 1
ATOM 714 C C . PHE A 1 89 ? -4.808 -17.685 2.688 1.00 90.94 89 PHE A C 1
ATOM 716 O O . PHE A 1 89 ? -4.256 -18.709 2.292 1.00 90.94 89 PHE A O 1
ATOM 723 N N . ASP A 1 90 ? -5.202 -16.706 1.890 1.00 92.12 90 ASP A N 1
ATOM 724 C CA . ASP A 1 90 ? -4.933 -16.551 0.469 1.00 92.12 90 ASP A CA 1
ATOM 725 C C . ASP A 1 90 ? -4.019 -15.331 0.238 1.00 92.12 90 ASP A C 1
ATOM 727 O O . ASP A 1 90 ? -4.313 -14.200 0.660 1.00 92.12 90 ASP A O 1
ATOM 731 N N . VAL A 1 91 ? -2.886 -15.582 -0.419 1.00 91.25 91 VAL A N 1
ATOM 732 C CA . VAL A 1 91 ? -1.871 -14.578 -0.760 1.00 91.25 91 VAL A CA 1
ATOM 733 C C . VAL A 1 91 ? -2.387 -13.629 -1.835 1.00 91.25 91 VAL A C 1
ATOM 735 O O . VAL A 1 91 ? -2.168 -12.425 -1.727 1.00 91.25 91 VAL A O 1
ATOM 738 N N . GLU A 1 92 ? -3.111 -14.134 -2.835 1.00 91.94 92 GLU A N 1
ATOM 739 C CA . GLU A 1 92 ? -3.604 -13.332 -3.959 1.00 91.94 92 GLU A CA 1
ATOM 740 C C . GLU A 1 92 ? -4.579 -12.265 -3.467 1.00 91.94 92 GLU A C 1
ATOM 742 O O . GLU A 1 92 ? -4.427 -11.081 -3.765 1.00 91.94 92 GLU A O 1
ATOM 747 N N . ARG A 1 93 ? -5.500 -12.666 -2.586 1.00 92.69 93 ARG A N 1
ATOM 748 C CA . ARG A 1 93 ? -6.452 -11.753 -1.939 1.00 92.69 93 ARG A CA 1
ATOM 749 C C . ARG A 1 93 ? -5.774 -10.740 -1.023 1.00 92.69 93 ARG A C 1
ATOM 751 O O . ARG A 1 93 ? -6.210 -9.596 -0.934 1.00 92.69 93 ARG A O 1
ATOM 758 N N . SER A 1 94 ? -4.691 -11.137 -0.358 1.00 92.94 94 SER A N 1
ATOM 759 C CA . SER A 1 94 ? -3.911 -10.218 0.477 1.00 92.94 94 SER A CA 1
ATOM 760 C C . SER A 1 94 ? -3.163 -9.179 -0.364 1.00 92.94 94 SER A C 1
ATOM 762 O O . SER A 1 94 ? -3.025 -8.032 0.060 1.00 92.94 94 SER A O 1
ATOM 764 N N . ILE A 1 95 ? -2.691 -9.563 -1.555 1.00 93.88 95 ILE A N 1
ATOM 765 C CA . ILE A 1 95 ? -2.056 -8.644 -2.505 1.00 93.88 95 ILE A CA 1
ATOM 766 C C . ILE A 1 95 ? -3.075 -7.623 -3.020 1.00 93.88 95 ILE A C 1
ATOM 768 O O . ILE A 1 95 ? -2.739 -6.440 -3.077 1.00 93.88 95 ILE A O 1
ATOM 772 N N . ASP A 1 96 ? -4.306 -8.034 -3.329 1.00 94.38 96 ASP A N 1
ATOM 773 C CA . ASP A 1 96 ? -5.371 -7.110 -3.747 1.00 94.38 96 ASP A CA 1
ATOM 774 C C . ASP A 1 96 ? -5.675 -6.061 -2.680 1.00 94.38 96 ASP A C 1
ATOM 776 O O . ASP A 1 96 ? -5.702 -4.858 -2.958 1.00 94.38 96 ASP A O 1
ATOM 780 N N . ASP A 1 97 ? -5.811 -6.506 -1.432 1.00 94.38 97 ASP A N 1
ATOM 781 C CA . ASP A 1 97 ? -6.014 -5.620 -0.291 1.00 94.38 97 ASP A CA 1
ATOM 782 C C . ASP A 1 97 ? -4.833 -4.667 -0.095 1.00 94.38 97 ASP A C 1
ATOM 784 O O . ASP A 1 97 ? -5.027 -3.487 0.202 1.00 94.38 97 ASP A O 1
ATOM 788 N N . TRP A 1 98 ? -3.603 -5.144 -0.303 1.00 94.31 98 TRP A N 1
ATOM 789 C CA . TRP A 1 98 ? -2.411 -4.303 -0.249 1.00 94.31 98 TRP A CA 1
ATOM 790 C C . TRP A 1 98 ? -2.393 -3.246 -1.356 1.00 94.31 98 TRP A C 1
ATOM 792 O O . TRP A 1 98 ? -2.145 -2.072 -1.075 1.00 94.31 98 TRP A O 1
ATOM 802 N N . VAL A 1 99 ? -2.724 -3.625 -2.595 1.00 93.69 99 VAL A N 1
ATOM 803 C CA . VAL A 1 99 ? -2.858 -2.683 -3.716 1.00 93.69 99 VAL A CA 1
ATOM 804 C C . VAL A 1 99 ? -3.922 -1.630 -3.403 1.00 93.69 99 VAL A C 1
ATOM 806 O O . VAL A 1 99 ? -3.677 -0.441 -3.612 1.00 93.69 99 VAL A O 1
ATOM 809 N N . PHE A 1 100 ? -5.064 -2.045 -2.852 1.00 93.00 100 PHE A N 1
ATOM 810 C CA . PHE A 1 100 ? -6.130 -1.136 -2.444 1.00 93.00 100 PHE A CA 1
ATOM 811 C C . PHE A 1 100 ? -5.685 -0.177 -1.331 1.00 93.00 100 PHE A C 1
ATOM 813 O O . PHE A 1 100 ? -5.911 1.029 -1.430 1.00 93.00 100 PHE A O 1
ATOM 820 N N . MET A 1 101 ? -4.984 -0.667 -0.304 1.00 92.25 101 MET A N 1
ATOM 821 C CA . MET A 1 101 ? -4.441 0.179 0.765 1.00 92.25 101 MET A CA 1
ATOM 822 C C . MET A 1 101 ? -3.460 1.230 0.249 1.00 92.25 101 MET A C 1
ATOM 824 O O . MET A 1 101 ? -3.445 2.359 0.747 1.00 92.25 101 MET A O 1
ATOM 828 N N . CYS A 1 102 ? -2.656 0.897 -0.762 1.00 91.81 102 CYS A N 1
ATOM 829 C CA . CYS A 1 102 ? -1.734 1.855 -1.361 1.00 91.81 102 CYS A CA 1
ATOM 830 C C . CYS A 1 102 ? -2.447 3.059 -1.993 1.00 91.81 102 CYS A C 1
ATOM 832 O O . CYS A 1 102 ? -1.845 4.131 -2.057 1.00 91.81 102 CYS A O 1
ATOM 834 N N . PHE A 1 103 ? -3.723 2.944 -2.380 1.00 90.75 103 PHE A N 1
ATOM 835 C CA . PHE A 1 103 ? -4.487 4.083 -2.896 1.00 90.75 103 PHE A CA 1
ATOM 836 C C . PHE A 1 103 ? -4.694 5.188 -1.854 1.00 90.75 103 PHE A C 1
ATOM 838 O O . PHE A 1 103 ? -4.751 6.355 -2.240 1.00 90.75 103 PHE A O 1
ATOM 845 N N . PHE A 1 104 ? -4.741 4.864 -0.557 1.00 89.31 104 PHE A N 1
ATOM 846 C CA . PHE A 1 104 ? -4.899 5.863 0.511 1.00 89.31 104 PHE A CA 1
ATOM 847 C C . PHE A 1 104 ? -3.657 6.726 0.729 1.00 89.31 104 PHE A C 1
ATOM 849 O O . PHE A 1 104 ? -3.764 7.867 1.181 1.00 89.31 104 PHE A O 1
ATOM 856 N N . VAL A 1 105 ? -2.482 6.188 0.402 1.00 88.69 105 VAL A N 1
ATOM 857 C CA . VAL A 1 105 ? -1.211 6.906 0.546 1.00 88.69 105 VAL A CA 1
ATOM 858 C C . VAL A 1 105 ? -0.974 7.864 -0.627 1.00 88.69 105 VAL A C 1
ATOM 860 O O . VAL A 1 105 ? -0.224 8.827 -0.508 1.00 88.69 105 VAL A O 1
ATOM 863 N N . GLY A 1 106 ? -1.632 7.629 -1.760 1.00 84.62 106 GLY A N 1
ATOM 864 C CA . GLY A 1 106 ? -1.629 8.534 -2.902 1.00 84.62 106 GLY A CA 1
ATOM 865 C C . GLY A 1 106 ? -1.891 7.799 -4.208 1.00 84.62 106 GLY A C 1
ATOM 866 O O . GLY A 1 106 ? -1.379 6.705 -4.442 1.00 84.62 106 GLY A O 1
ATOM 867 N N . ASN A 1 107 ? -2.692 8.415 -5.069 1.00 88.19 107 ASN A N 1
ATOM 868 C CA . ASN A 1 107 ? -2.937 7.958 -6.430 1.00 88.19 107 ASN A CA 1
ATOM 869 C C . ASN A 1 107 ? -3.262 9.164 -7.324 1.00 88.19 107 ASN A C 1
ATOM 871 O O . ASN A 1 107 ? -3.455 10.271 -6.829 1.00 88.19 107 ASN A O 1
ATOM 875 N N . ASP A 1 108 ? -3.329 8.954 -8.635 1.00 90.38 108 ASP A N 1
ATOM 876 C CA . ASP A 1 108 ? -3.536 10.051 -9.589 1.00 90.38 108 ASP A CA 1
ATOM 877 C C . ASP A 1 108 ? -4.961 10.637 -9.548 1.00 90.38 108 ASP A C 1
ATOM 879 O O . ASP A 1 108 ? -5.199 11.729 -10.061 1.00 90.38 108 ASP A O 1
ATOM 883 N N . PHE A 1 109 ? -5.917 9.926 -8.942 1.00 89.94 109 PHE A N 1
ATOM 884 C CA . PHE A 1 109 ? -7.336 10.291 -8.933 1.00 89.94 109 PHE A CA 1
ATOM 885 C C . PHE A 1 109 ? -7.773 10.994 -7.646 1.00 89.94 109 PHE A C 1
ATOM 887 O O . PHE A 1 109 ? -8.701 11.801 -7.672 1.00 89.94 109 PHE A O 1
ATOM 894 N N . LEU A 1 110 ? -7.134 10.678 -6.518 1.00 87.69 110 LEU A N 1
ATOM 895 C CA . LEU A 1 110 ? -7.479 11.196 -5.199 1.00 87.69 110 LEU A CA 1
ATOM 896 C C . LEU A 1 110 ? -6.257 11.836 -4.537 1.00 87.69 110 LEU A C 1
ATOM 898 O O . LEU A 1 110 ? -5.161 11.271 -4.591 1.00 87.69 110 LEU A O 1
ATOM 902 N N . PRO A 1 111 ? -6.433 12.973 -3.840 1.00 86.94 111 PRO A N 1
ATOM 903 C CA . PRO A 1 111 ? -5.380 13.493 -2.985 1.00 86.94 111 PRO A CA 1
ATOM 904 C C . PRO A 1 111 ? -5.046 12.467 -1.893 1.00 86.94 111 PRO A C 1
ATOM 906 O O . PRO A 1 111 ? -5.926 11.770 -1.385 1.00 86.94 111 PRO A O 1
ATOM 909 N N . HIS A 1 112 ? -3.768 12.385 -1.529 1.00 86.56 112 HIS A N 1
ATOM 910 C CA . HIS A 1 112 ? -3.334 11.553 -0.410 1.00 86.56 112 HIS A CA 1
ATOM 911 C C . HIS A 1 112 ? -3.947 12.049 0.904 1.00 86.56 112 HIS A C 1
ATOM 913 O O . HIS A 1 112 ? -4.196 13.248 1.076 1.00 86.56 112 HIS A O 1
ATOM 919 N N . LEU A 1 113 ? -4.166 11.132 1.848 1.00 87.12 113 LEU A N 1
ATOM 920 C CA . LEU A 1 113 ? -4.607 11.517 3.185 1.00 87.12 113 LEU A CA 1
ATOM 921 C C . LEU A 1 113 ? -3.487 12.298 3.898 1.00 87.12 113 LEU A C 1
ATOM 923 O O . LEU A 1 113 ? -2.347 11.830 3.902 1.00 87.12 113 LEU A O 1
ATOM 927 N N . PRO A 1 114 ? -3.772 13.451 4.538 1.00 87.44 114 PRO A N 1
ATOM 928 C CA . PRO A 1 114 ? -2.737 14.290 5.156 1.00 87.44 114 PRO A CA 1
ATOM 929 C C . PRO A 1 114 ? -1.876 13.564 6.200 1.00 87.44 114 PRO A C 1
ATOM 931 O O . PRO A 1 114 ? -0.708 13.906 6.402 1.00 87.44 114 PRO A O 1
ATOM 934 N N . SER A 1 115 ? -2.447 12.563 6.865 1.00 86.44 115 SER A N 1
ATOM 935 C CA . SER A 1 115 ? -1.799 11.719 7.868 1.00 86.44 115 SER A CA 1
ATOM 936 C C . SER A 1 115 ? -0.986 10.557 7.295 1.00 86.44 115 SER A C 1
ATOM 938 O O . SER A 1 115 ? -0.269 9.902 8.046 1.00 86.44 115 SER A O 1
ATOM 940 N N . LEU A 1 116 ? -1.052 10.289 5.990 1.00 88.00 116 LEU A N 1
ATOM 941 C CA . LEU A 1 116 ? -0.384 9.152 5.361 1.00 88.00 116 LEU A CA 1
ATOM 942 C C . LEU A 1 116 ? 0.599 9.623 4.289 1.00 88.00 116 LEU A C 1
ATOM 944 O O . LEU A 1 116 ? 0.255 9.747 3.118 1.00 88.00 116 LEU A O 1
ATOM 948 N N . GLU A 1 117 ? 1.856 9.822 4.683 1.00 87.31 117 GLU A N 1
ATOM 949 C CA . GLU A 1 117 ? 2.948 10.096 3.749 1.00 87.31 117 GLU A CA 1
ATOM 950 C C . GLU A 1 117 ? 3.901 8.892 3.638 1.00 87.31 117 GLU A C 1
ATOM 952 O O . GLU A 1 117 ? 4.364 8.351 4.644 1.00 87.31 117 GLU A O 1
ATOM 957 N N . ILE A 1 118 ? 4.249 8.480 2.406 1.00 85.50 118 ILE A N 1
ATOM 958 C CA . ILE A 1 118 ? 5.170 7.345 2.162 1.00 85.50 118 ILE A CA 1
ATOM 959 C C . ILE A 1 118 ? 6.502 7.548 2.897 1.00 85.50 118 ILE A C 1
ATOM 961 O O . ILE A 1 118 ? 7.043 6.602 3.464 1.00 85.50 118 ILE A O 1
ATOM 965 N N . ARG A 1 119 ? 7.013 8.787 2.929 1.00 85.00 119 ARG A N 1
ATOM 966 C CA . ARG A 1 119 ? 8.289 9.132 3.579 1.00 85.00 119 ARG A CA 1
ATOM 967 C C . ARG A 1 119 ? 8.284 8.896 5.090 1.00 85.00 119 ARG A C 1
ATOM 969 O O . ARG A 1 119 ? 9.348 8.733 5.674 1.00 85.00 119 ARG A O 1
ATOM 976 N N . GLU A 1 120 ? 7.106 8.857 5.704 1.00 85.12 120 GLU A N 1
ATOM 977 C CA . GLU A 1 120 ? 6.915 8.655 7.142 1.00 85.12 120 GLU A CA 1
ATOM 978 C C . GLU A 1 120 ? 6.596 7.192 7.503 1.00 85.12 120 GLU A C 1
ATOM 980 O O . GLU A 1 120 ? 6.235 6.899 8.646 1.00 85.12 120 GLU A O 1
ATOM 985 N N . GLY A 1 121 ? 6.705 6.261 6.545 1.00 86.69 121 GLY A N 1
ATOM 986 C CA . GLY A 1 121 ? 6.393 4.843 6.762 1.00 86.69 121 GLY A CA 1
ATOM 987 C C . GLY A 1 121 ? 4.890 4.555 6.812 1.00 86.69 121 GLY A C 1
ATOM 988 O O . GLY A 1 121 ? 4.440 3.672 7.545 1.00 86.69 121 GLY A O 1
ATOM 989 N N . ALA A 1 122 ? 4.079 5.313 6.062 1.00 89.81 122 ALA A N 1
ATOM 990 C CA . ALA A 1 122 ? 2.626 5.130 6.038 1.00 89.81 122 ALA A CA 1
ATOM 991 C C . ALA A 1 122 ? 2.196 3.723 5.582 1.00 89.81 122 ALA A C 1
ATOM 993 O O . ALA A 1 122 ? 1.225 3.189 6.113 1.00 89.81 122 ALA A O 1
ATOM 994 N N . ILE A 1 123 ? 2.926 3.105 4.644 1.00 91.19 123 ILE A N 1
ATOM 995 C CA . ILE A 1 123 ? 2.611 1.758 4.138 1.00 91.19 123 ILE A CA 1
ATOM 996 C C . ILE A 1 123 ? 2.750 0.718 5.255 1.00 91.19 123 ILE A C 1
ATOM 998 O O . ILE A 1 123 ? 1.820 -0.050 5.485 1.00 91.19 123 ILE A O 1
ATOM 1002 N N . ASP A 1 124 ? 3.853 0.739 6.003 1.00 91.50 124 ASP A N 1
ATOM 1003 C CA . ASP A 1 124 ? 4.095 -0.213 7.097 1.00 91.50 124 ASP A CA 1
ATOM 1004 C C . ASP A 1 124 ? 3.027 -0.085 8.190 1.00 91.50 124 ASP A C 1
ATOM 1006 O O . ASP A 1 124 ? 2.527 -1.068 8.744 1.00 91.50 124 ASP A O 1
ATOM 1010 N N . ARG A 1 125 ? 2.616 1.153 8.480 1.00 91.12 125 ARG A N 1
ATOM 1011 C CA . ARG A 1 125 ? 1.529 1.428 9.421 1.00 91.12 125 ARG A CA 1
ATOM 1012 C C . ARG A 1 125 ? 0.195 0.872 8.931 1.00 91.12 125 ARG A C 1
ATOM 1014 O O . ARG A 1 125 ? -0.503 0.228 9.712 1.00 91.12 125 ARG A O 1
ATOM 1021 N N . LEU A 1 126 ? -0.146 1.101 7.662 1.00 93.12 126 LEU A N 1
ATOM 1022 C CA . LEU A 1 126 ? -1.363 0.561 7.059 1.00 93.12 126 LEU A CA 1
ATOM 1023 C C . LEU A 1 126 ? -1.372 -0.967 7.092 1.00 93.12 126 LEU A C 1
ATOM 1025 O O . LEU A 1 126 ? -2.382 -1.540 7.482 1.00 93.12 126 LEU A O 1
ATOM 1029 N N . VAL A 1 127 ? -0.249 -1.623 6.785 1.00 93.62 127 VAL A N 1
ATOM 1030 C CA . VAL A 1 127 ? -0.125 -3.088 6.862 1.00 93.62 127 VAL A CA 1
ATOM 1031 C C . VAL A 1 127 ? -0.397 -3.594 8.284 1.00 93.62 127 VAL A C 1
ATOM 1033 O O . VAL A 1 127 ? -1.139 -4.560 8.463 1.00 93.62 127 VAL A O 1
ATOM 1036 N N . ASN A 1 128 ? 0.132 -2.927 9.312 1.00 92.94 128 ASN A N 1
ATOM 1037 C CA . ASN A 1 128 ? -0.119 -3.300 10.709 1.00 92.94 128 ASN A CA 1
ATOM 1038 C C . ASN A 1 128 ? -1.591 -3.119 11.123 1.00 92.94 128 ASN A C 1
ATOM 1040 O O . ASN A 1 128 ? -2.170 -3.982 11.795 1.00 92.94 128 ASN A O 1
ATOM 1044 N N . ILE A 1 129 ? -2.217 -2.017 10.699 1.00 93.38 129 ILE A N 1
ATOM 1045 C CA . ILE A 1 129 ? -3.646 -1.768 10.931 1.00 93.38 129 ILE A CA 1
ATOM 1046 C C . ILE A 1 129 ? -4.487 -2.825 10.208 1.00 93.38 129 ILE A C 1
ATOM 1048 O O . ILE A 1 129 ? -5.377 -3.420 10.812 1.00 93.38 129 ILE A O 1
ATOM 1052 N N . TYR A 1 130 ? -4.164 -3.118 8.950 1.00 94.06 130 TYR A N 1
ATOM 1053 C CA . TYR A 1 130 ? -4.822 -4.136 8.139 1.00 94.06 130 TYR A CA 1
ATOM 1054 C C . TYR A 1 130 ? -4.792 -5.507 8.795 1.00 94.06 130 TYR A C 1
ATOM 1056 O O . TYR A 1 130 ? -5.854 -6.093 8.997 1.00 94.06 130 TYR A O 1
ATOM 1064 N N . LYS A 1 131 ? -3.614 -5.975 9.230 1.00 92.62 131 LYS A N 1
ATOM 1065 C CA . LYS A 1 131 ? -3.487 -7.247 9.954 1.00 92.62 131 LYS A CA 1
ATOM 1066 C C . LYS A 1 131 ? -4.448 -7.288 11.144 1.00 92.62 131 LYS A C 1
ATOM 1068 O O . LYS A 1 131 ? -5.176 -8.261 11.320 1.00 92.62 131 LYS A O 1
ATOM 1073 N N . THR A 1 132 ? -4.527 -6.208 11.919 1.00 91.50 132 THR A N 1
ATOM 1074 C CA . THR A 1 132 ? -5.436 -6.111 13.073 1.00 91.50 132 THR A CA 1
ATOM 1075 C C . THR A 1 132 ? -6.915 -6.155 12.667 1.00 91.50 132 THR A C 1
ATOM 1077 O O . THR A 1 132 ? -7.717 -6.833 13.312 1.00 91.50 132 THR A O 1
ATOM 1080 N N . VAL A 1 133 ? -7.298 -5.446 11.603 1.00 91.12 133 VAL A N 1
ATOM 1081 C CA . VAL A 1 133 ? -8.686 -5.393 11.117 1.00 91.12 133 VAL A CA 1
ATOM 1082 C C . VAL A 1 133 ? -9.127 -6.732 10.529 1.00 91.12 133 VAL A C 1
ATOM 1084 O O . VAL A 1 133 ? -10.239 -7.177 10.815 1.00 91.12 133 VAL A O 1
ATOM 1087 N N . VAL A 1 134 ? -8.266 -7.416 9.777 1.00 91.69 134 VAL A N 1
ATOM 1088 C CA . VAL A 1 134 ? -8.565 -8.738 9.207 1.00 91.69 134 VAL A CA 1
ATOM 1089 C C . VAL A 1 134 ? -8.812 -9.773 10.305 1.00 91.69 134 VAL A C 1
ATOM 1091 O O . VAL A 1 134 ? -9.787 -10.521 10.227 1.00 91.69 134 VAL A O 1
ATOM 1094 N N . HIS A 1 135 ? -8.010 -9.767 11.376 1.00 89.62 135 HIS A N 1
ATOM 1095 C CA . HIS A 1 135 ? -8.238 -10.649 12.528 1.00 89.62 135 HIS A CA 1
ATOM 1096 C C . HIS A 1 135 ? -9.582 -10.384 13.220 1.00 89.62 135 HIS A C 1
ATOM 1098 O O . HIS A 1 135 ? -10.241 -11.324 13.654 1.00 89.62 135 HIS A O 1
ATOM 1104 N N . LYS A 1 136 ? -10.006 -9.117 13.317 1.00 88.50 136 LYS A N 1
ATOM 1105 C CA . LYS A 1 136 ? -11.282 -8.739 13.949 1.00 88.50 136 LYS A CA 1
ATOM 1106 C C . LYS A 1 136 ? -12.500 -9.042 13.074 1.00 88.50 136 LYS A C 1
ATOM 1108 O O . LYS A 1 136 ? -13.538 -9.432 13.594 1.00 88.50 136 LYS A O 1
ATOM 1113 N N . THR A 1 137 ? -12.392 -8.812 11.767 1.00 87.50 137 THR A N 1
ATOM 1114 C CA . THR A 1 137 ? -13.528 -8.860 10.826 1.00 87.50 137 THR A CA 1
ATOM 1115 C C . THR A 1 137 ? -13.657 -10.188 10.082 1.00 87.50 137 THR A C 1
ATOM 1117 O O . THR A 1 137 ? -14.657 -10.409 9.395 1.00 87.50 137 THR A O 1
ATOM 1120 N N . GLY A 1 138 ? -12.657 -11.068 10.194 1.00 86.12 138 GLY A N 1
ATOM 1121 C CA . GLY A 1 138 ? -12.689 -12.414 9.630 1.00 86.12 138 GLY A CA 1
ATOM 1122 C C . GLY A 1 138 ? -12.695 -12.461 8.101 1.00 86.12 138 GLY A C 1
ATOM 1123 O O . GLY A 1 138 ? -13.242 -13.402 7.535 1.00 86.12 138 GLY A O 1
ATOM 1124 N N . GLY A 1 139 ? -12.133 -11.459 7.417 1.00 90.00 139 GLY A N 1
ATOM 1125 C CA . GLY A 1 139 ? -11.919 -11.534 5.971 1.00 90.00 139 GLY A CA 1
ATOM 1126 C C . GLY A 1 139 ? -11.278 -10.292 5.349 1.00 90.00 139 GLY A C 1
ATOM 1127 O O . GLY A 1 139 ? -10.958 -9.331 6.044 1.00 90.00 139 GLY A O 1
ATOM 1128 N N . TYR A 1 140 ? -11.127 -10.343 4.025 1.00 93.06 140 TYR A N 1
ATOM 1129 C CA . TYR A 1 140 ? -10.437 -9.362 3.175 1.00 93.06 140 TYR A CA 1
ATOM 1130 C C . TYR A 1 140 ? -11.200 -8.042 2.958 1.00 93.06 140 TYR A C 1
ATOM 1132 O O . TYR A 1 140 ? -12.426 -7.987 3.058 1.00 93.06 140 TYR A O 1
ATOM 1140 N N . LEU A 1 141 ? -10.490 -6.963 2.641 1.00 93.19 141 LEU A N 1
ATOM 1141 C CA . LEU A 1 141 ? -11.055 -5.647 2.322 1.00 93.19 141 LEU A CA 1
ATOM 1142 C C . LEU A 1 141 ? -11.739 -5.626 0.962 1.00 93.19 141 LEU A C 1
ATOM 1144 O O . LEU A 1 141 ? -12.744 -4.934 0.789 1.00 93.19 141 LEU A O 1
ATOM 1148 N N . THR A 1 142 ? -11.184 -6.360 0.008 1.00 93.94 142 THR A N 1
ATOM 1149 C CA . THR A 1 142 ? -11.600 -6.337 -1.386 1.00 93.94 142 THR A CA 1
ATOM 1150 C C . THR A 1 142 ? -11.978 -7.720 -1.882 1.00 93.94 142 THR A C 1
ATOM 1152 O O . THR A 1 142 ? -11.492 -8.741 -1.394 1.00 93.94 142 THR A O 1
ATOM 1155 N N . GLU A 1 143 ? -12.886 -7.748 -2.852 1.00 92.44 143 GLU A N 1
ATOM 1156 C CA . GLU A 1 143 ? -13.330 -8.939 -3.560 1.00 92.44 143 GLU A CA 1
ATOM 1157 C C . GLU A 1 143 ? -13.538 -8.621 -5.039 1.00 92.44 143 GLU A C 1
ATOM 1159 O O . GLU A 1 143 ? -14.519 -7.980 -5.405 1.00 92.44 143 GLU A O 1
ATOM 1164 N N . ASN A 1 144 ? -12.609 -9.062 -5.896 1.00 87.75 144 ASN A N 1
ATOM 1165 C CA . ASN A 1 144 ? -12.682 -8.891 -7.354 1.00 87.75 144 ASN A CA 1
ATOM 1166 C C . ASN A 1 144 ? -12.985 -7.438 -7.782 1.00 87.75 144 ASN A C 1
ATOM 1168 O O . ASN A 1 144 ? -13.790 -7.193 -8.679 1.00 87.75 144 ASN A O 1
ATOM 1172 N N . GLY A 1 145 ? -12.376 -6.466 -7.096 1.00 86.62 145 GLY A N 1
ATOM 1173 C CA . GLY A 1 145 ? -12.574 -5.033 -7.341 1.00 86.62 145 GLY A CA 1
ATOM 1174 C C . GLY A 1 145 ? -13.730 -4.385 -6.569 1.00 86.62 145 GLY A C 1
ATOM 1175 O O . GLY A 1 145 ? -13.834 -3.160 -6.564 1.00 86.62 145 GLY A O 1
ATOM 1176 N N . TYR A 1 146 ? -14.562 -5.158 -5.867 1.00 92.81 146 TYR A N 1
ATOM 1177 C CA . TYR A 1 146 ? -15.556 -4.621 -4.940 1.00 92.81 146 TYR A CA 1
ATOM 1178 C C . TYR A 1 146 ? -14.956 -4.433 -3.551 1.00 92.81 146 TYR A C 1
ATOM 1180 O O . TYR A 1 146 ? -14.255 -5.299 -3.036 1.00 92.81 146 TYR A O 1
ATOM 1188 N N . VAL A 1 147 ? -15.244 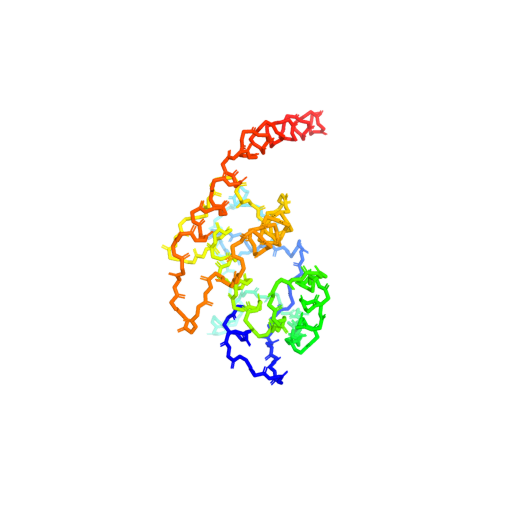-3.290 -2.934 1.00 93.81 147 VAL A N 1
ATOM 1189 C CA . VAL A 1 147 ? -14.690 -2.911 -1.632 1.00 93.81 147 VAL A CA 1
ATOM 1190 C C . VAL A 1 147 ? -15.735 -3.123 -0.543 1.00 93.81 147 VAL A C 1
ATOM 1192 O O . VAL A 1 147 ? -16.853 -2.616 -0.639 1.00 93.81 147 VAL A O 1
ATOM 1195 N N . ASN A 1 148 ? -15.358 -3.816 0.530 1.00 93.94 148 ASN A N 1
ATOM 1196 C CA . ASN A 1 148 ? -16.175 -3.910 1.731 1.00 93.94 148 ASN A CA 1
ATOM 1197 C C . ASN A 1 148 ? -15.989 -2.649 2.591 1.00 93.94 148 ASN A C 1
ATOM 1199 O O . ASN A 1 148 ? -15.014 -2.508 3.334 1.00 93.94 148 ASN A O 1
ATOM 1203 N N . LEU A 1 149 ? -16.949 -1.729 2.494 1.00 93.00 149 LEU A N 1
ATOM 1204 C CA . LEU A 1 149 ? -16.883 -0.426 3.158 1.00 93.00 149 LEU A CA 1
ATOM 1205 C C . LEU A 1 149 ? -16.879 -0.513 4.690 1.00 93.00 149 LEU A C 1
ATOM 1207 O O . LEU A 1 149 ? -16.245 0.324 5.326 1.00 93.00 149 LEU A O 1
ATOM 1211 N N . GLU A 1 150 ? -17.513 -1.524 5.290 1.00 92.50 150 GLU A N 1
ATOM 1212 C CA . GLU A 1 150 ? -17.509 -1.701 6.750 1.00 92.50 150 GLU A CA 1
ATOM 1213 C C . GLU A 1 150 ? -16.094 -1.996 7.261 1.00 92.50 150 GLU A C 1
ATOM 1215 O O . GLU A 1 150 ? -15.632 -1.418 8.247 1.00 92.50 150 GLU A O 1
ATOM 1220 N N . ARG A 1 151 ? -15.353 -2.850 6.544 1.00 92.56 151 ARG A N 1
ATOM 1221 C CA . ARG A 1 151 ? -13.957 -3.162 6.884 1.00 92.56 151 ARG A CA 1
ATOM 1222 C C . ARG A 1 151 ? -13.035 -1.969 6.635 1.00 92.56 151 ARG A C 1
ATOM 1224 O O . ARG A 1 151 ? -12.148 -1.702 7.444 1.00 92.56 151 ARG A O 1
ATOM 1231 N N . VAL A 1 152 ? -13.270 -1.210 5.564 1.00 93.38 152 VAL A N 1
ATOM 1232 C CA . VAL A 1 152 ? -12.524 0.031 5.294 1.00 93.38 152 VAL A CA 1
ATOM 1233 C C . VAL A 1 152 ? -12.777 1.079 6.372 1.00 93.38 152 VAL A C 1
ATOM 1235 O O . VAL A 1 152 ? -11.832 1.724 6.821 1.00 93.38 152 VAL A O 1
ATOM 1238 N N . GLN A 1 153 ? -14.014 1.216 6.848 1.00 93.88 153 GLN A N 1
ATOM 1239 C CA . GLN A 1 153 ? -14.338 2.114 7.952 1.00 93.88 153 GLN A CA 1
ATOM 1240 C C . GLN A 1 153 ? -13.528 1.766 9.208 1.00 93.88 153 GLN A C 1
ATOM 1242 O O . GLN A 1 153 ? -12.998 2.667 9.852 1.00 93.88 153 GLN A O 1
ATOM 1247 N N . MET A 1 154 ? -13.353 0.479 9.522 1.00 93.62 154 MET A N 1
ATOM 1248 C CA . MET A 1 154 ? -12.518 0.044 10.651 1.00 93.62 154 MET A CA 1
ATOM 1249 C C . MET A 1 154 ? -11.045 0.444 10.488 1.00 93.62 154 MET A C 1
ATOM 1251 O O . MET A 1 154 ? -10.414 0.844 11.467 1.00 93.62 154 MET A O 1
ATOM 1255 N N . ILE A 1 155 ? -10.501 0.379 9.267 1.00 93.81 155 ILE A N 1
ATOM 1256 C CA . ILE A 1 155 ? -9.149 0.886 8.976 1.00 93.81 155 ILE A CA 1
ATOM 1257 C C . ILE A 1 155 ? -9.095 2.400 9.174 1.00 93.81 155 ILE A C 1
ATOM 1259 O O . ILE A 1 155 ? -8.187 2.888 9.840 1.00 93.81 155 ILE A O 1
ATOM 1263 N N . MET A 1 156 ? -10.067 3.141 8.641 1.00 93.38 156 MET A N 1
ATOM 1264 C CA . MET A 1 156 ? -10.100 4.603 8.744 1.00 93.38 156 MET A CA 1
ATOM 1265 C C . MET A 1 156 ? -10.216 5.084 10.190 1.00 93.38 156 MET A C 1
ATOM 1267 O O . MET A 1 156 ? -9.536 6.032 10.569 1.00 93.38 156 MET A O 1
ATOM 1271 N N . LEU A 1 157 ? -11.009 4.401 11.019 1.00 93.94 157 LEU A N 1
ATOM 1272 C CA . LEU A 1 157 ? -11.088 4.681 12.453 1.00 93.94 157 LEU A CA 1
ATOM 1273 C C . LEU A 1 157 ? -9.735 4.460 13.141 1.00 93.94 157 LEU A C 1
ATOM 1275 O O . LEU A 1 157 ? -9.270 5.335 13.867 1.00 93.94 157 LEU A O 1
ATOM 1279 N N . ALA A 1 158 ? -9.065 3.340 12.858 1.00 92.75 158 ALA A N 1
ATOM 1280 C CA . ALA A 1 158 ? -7.746 3.049 13.419 1.00 92.75 158 ALA A CA 1
ATOM 1281 C C . ALA A 1 158 ? -6.661 4.036 12.947 1.00 92.75 158 ALA A C 1
ATOM 1283 O O . ALA A 1 158 ? -5.759 4.371 13.712 1.00 92.75 158 ALA A O 1
ATOM 1284 N N . VAL A 1 159 ? -6.743 4.529 11.705 1.00 93.00 159 VAL A N 1
ATOM 1285 C CA . VAL A 1 159 ? -5.870 5.604 11.203 1.00 93.00 159 VAL A CA 1
ATOM 1286 C C . VAL A 1 159 ? -6.164 6.923 11.927 1.00 93.00 159 VAL A C 1
ATOM 1288 O O . VAL A 1 159 ? -5.226 7.602 12.342 1.00 93.00 159 VAL A O 1
ATOM 1291 N N . GLY A 1 160 ? -7.439 7.255 12.144 1.00 92.81 160 GLY A N 1
ATOM 1292 C CA . GLY A 1 160 ? -7.851 8.458 12.872 1.00 92.81 160 GLY A CA 1
ATOM 1293 C C . GLY A 1 160 ? -7.352 8.495 14.321 1.00 92.81 160 GLY A C 1
ATOM 1294 O O . GLY A 1 160 ? -6.935 9.543 14.800 1.00 92.81 160 GLY A O 1
ATOM 1295 N N . GLU A 1 161 ? -7.291 7.350 15.008 1.00 92.50 161 GLU A N 1
ATOM 1296 C CA . GLU A 1 161 ? -6.743 7.267 16.375 1.00 92.50 161 GLU A CA 1
ATOM 1297 C C . GLU A 1 161 ? -5.248 7.629 16.456 1.00 92.50 161 GLU A C 1
ATOM 1299 O O . GLU A 1 161 ? -4.775 8.134 17.476 1.00 92.50 161 GLU A O 1
ATOM 1304 N N . VAL A 1 162 ? -4.483 7.373 15.390 1.00 89.75 162 VAL A N 1
ATOM 1305 C CA . VAL A 1 162 ? -3.033 7.630 15.351 1.00 89.75 162 VAL A CA 1
ATOM 1306 C C . VAL A 1 162 ? -2.665 8.943 14.662 1.00 89.75 162 VAL A C 1
ATOM 1308 O O . VAL A 1 162 ? -1.511 9.363 14.761 1.00 89.75 162 VAL A O 1
ATOM 1311 N N . GLU A 1 163 ? -3.615 9.591 13.992 1.00 92.00 163 GLU A N 1
ATOM 1312 C CA . GLU A 1 163 ? -3.422 10.789 13.172 1.00 92.00 163 GLU A CA 1
ATOM 1313 C C . GLU A 1 163 ? -2.825 11.965 13.964 1.00 92.00 163 GLU A C 1
ATOM 1315 O O . GLU A 1 163 ? -1.801 12.525 13.565 1.00 92.00 163 GLU A O 1
ATOM 1320 N N . ASP A 1 164 ? -3.360 12.263 15.148 1.00 91.56 164 ASP A N 1
ATOM 1321 C CA . ASP A 1 164 ? -2.846 13.338 16.010 1.00 91.56 164 ASP A CA 1
ATOM 1322 C C . ASP A 1 164 ? -1.366 13.154 16.374 1.00 91.56 164 ASP A C 1
ATOM 1324 O O . ASP A 1 164 ? -0.588 14.112 16.436 1.00 91.56 164 ASP A O 1
ATOM 1328 N N . ASN A 1 165 ? -0.956 11.907 16.617 1.00 90.56 165 ASN A N 1
ATOM 1329 C CA . ASN A 1 165 ? 0.429 11.589 16.951 1.00 90.56 165 ASN A CA 1
ATOM 1330 C C . ASN A 1 165 ? 1.351 11.744 15.735 1.00 90.56 165 ASN A C 1
ATOM 1332 O O . ASN A 1 165 ? 2.512 12.124 15.901 1.00 90.56 165 ASN A O 1
ATOM 1336 N N . ILE A 1 166 ? 0.845 11.488 14.524 1.00 89.94 166 ILE A N 1
ATOM 1337 C CA . ILE A 1 166 ? 1.588 11.709 13.275 1.00 89.94 166 ILE A CA 1
ATOM 1338 C C . ILE A 1 166 ? 1.878 13.194 13.108 1.00 89.94 166 ILE A C 1
ATOM 1340 O O . ILE A 1 166 ? 3.034 13.569 12.923 1.00 89.94 166 ILE A O 1
ATOM 1344 N N . PHE A 1 167 ? 0.862 14.046 13.248 1.00 91.88 167 PHE A N 1
ATOM 1345 C CA . PHE A 1 167 ? 1.036 15.485 13.057 1.00 91.88 167 PHE A CA 1
ATOM 1346 C C . PHE A 1 167 ? 1.976 16.114 14.084 1.00 91.88 167 PHE A C 1
ATOM 1348 O O . PHE A 1 167 ? 2.804 16.952 13.720 1.00 91.88 167 PHE A O 1
ATOM 1355 N N . LYS A 1 168 ? 1.906 15.686 15.351 1.00 92.44 168 LYS A N 1
ATOM 1356 C CA . LYS A 1 168 ? 2.856 16.130 16.383 1.00 92.44 168 LYS A CA 1
ATOM 1357 C C . LYS A 1 168 ? 4.289 15.745 16.020 1.00 92.44 168 LYS A C 1
ATOM 1359 O O . LYS A 1 168 ? 5.157 16.612 15.990 1.00 92.44 168 LYS A O 1
ATOM 1364 N N . LYS A 1 169 ? 4.515 14.476 15.666 1.00 90.81 169 LYS A N 1
ATOM 1365 C CA . LYS A 1 169 ? 5.845 13.979 15.300 1.00 90.81 169 LYS A CA 1
ATOM 1366 C C . LYS A 1 169 ? 6.410 14.697 14.071 1.00 90.81 169 LYS A C 1
ATOM 1368 O O . LYS A 1 169 ? 7.560 15.118 14.098 1.00 90.81 169 LYS A O 1
ATOM 1373 N N . ARG A 1 170 ? 5.592 14.904 13.033 1.00 90.19 170 ARG A N 1
ATOM 1374 C CA . ARG A 1 170 ? 5.984 15.637 11.819 1.00 90.19 170 ARG A CA 1
ATOM 1375 C C . ARG A 1 170 ? 6.449 17.053 12.143 1.00 90.19 170 ARG A C 1
ATOM 1377 O O . ARG A 1 170 ? 7.498 17.484 11.673 1.00 90.19 170 ARG A O 1
ATOM 1384 N N . LYS A 1 171 ? 5.696 17.765 12.987 1.00 91.88 171 LYS A N 1
ATOM 1385 C CA . LYS A 1 171 ? 6.067 19.113 13.428 1.00 91.88 171 LYS A CA 1
ATOM 1386 C C . LYS A 1 171 ? 7.401 19.115 14.184 1.00 91.88 171 LYS A C 1
ATOM 1388 O O . LYS A 1 171 ? 8.248 19.961 13.907 1.00 91.88 171 LYS A O 1
ATOM 1393 N N . ASP A 1 172 ? 7.598 18.171 15.102 1.00 91.88 172 ASP A N 1
ATOM 1394 C CA . ASP A 1 172 ? 8.845 18.056 15.867 1.00 91.88 172 ASP A CA 1
ATOM 1395 C C . ASP A 1 172 ? 10.044 17.752 14.952 1.00 91.88 172 ASP A C 1
ATOM 1397 O O . ASP A 1 172 ? 11.113 18.351 15.096 1.00 91.88 172 ASP A O 1
ATOM 1401 N N . ASP A 1 173 ? 9.866 16.863 13.973 1.00 89.19 173 ASP A N 1
ATOM 1402 C CA . ASP A 1 173 ? 10.890 16.514 12.987 1.00 89.19 173 ASP A CA 1
ATOM 1403 C C . ASP A 1 173 ? 11.247 17.717 12.093 1.00 89.19 173 ASP A C 1
ATOM 1405 O O . ASP A 1 173 ? 12.431 17.996 11.873 1.00 89.19 173 ASP A O 1
ATOM 1409 N N . GLU A 1 174 ? 10.255 18.500 11.654 1.00 89.31 174 GLU A N 1
ATOM 1410 C CA . GLU A 1 174 ? 10.479 19.753 10.925 1.00 89.31 174 GLU A CA 1
ATOM 1411 C C . GLU A 1 174 ? 11.234 20.799 11.759 1.00 89.31 174 GLU A C 1
ATOM 1413 O O . GLU A 1 174 ? 12.144 21.466 11.254 1.00 89.31 174 GLU A O 1
ATOM 1418 N N . GLU A 1 175 ? 10.876 20.972 13.034 1.00 91.62 175 GLU A N 1
ATOM 1419 C CA . GLU A 1 175 ? 11.571 21.897 13.934 1.00 91.62 175 GLU A CA 1
ATOM 1420 C C . GLU A 1 175 ? 13.023 21.468 14.164 1.00 91.62 175 GLU A C 1
ATOM 1422 O O . GLU A 1 175 ? 13.937 22.297 14.103 1.00 91.62 175 GLU A O 1
ATOM 1427 N N . ASN A 1 176 ? 13.254 20.173 14.378 1.00 90.19 176 ASN A N 1
ATOM 1428 C CA . ASN A 1 176 ? 14.588 19.610 14.547 1.00 90.19 176 ASN A CA 1
ATOM 1429 C C . ASN A 1 176 ? 15.441 19.779 13.288 1.00 90.19 176 ASN A C 1
ATOM 1431 O O . ASN A 1 176 ? 16.619 20.128 13.383 1.00 90.19 176 ASN A O 1
ATOM 1435 N N . PHE A 1 177 ? 14.856 19.587 12.106 1.00 88.06 177 PHE A N 1
ATOM 1436 C CA . PHE A 1 177 ? 15.539 19.818 10.838 1.00 88.06 177 PHE A CA 1
ATOM 1437 C C . PHE A 1 177 ? 15.935 21.291 10.664 1.00 88.06 177 PHE A C 1
ATOM 1439 O O . PHE A 1 177 ? 17.092 21.583 10.360 1.00 88.06 177 PHE A O 1
ATOM 1446 N N . LYS A 1 178 ? 15.024 22.230 10.960 1.00 88.94 178 LYS A N 1
ATOM 1447 C CA . LYS A 1 178 ? 15.308 23.678 10.928 1.00 88.94 178 LYS A CA 1
ATOM 1448 C C . LYS A 1 178 ? 16.421 24.080 11.897 1.00 88.94 178 LYS A C 1
ATOM 1450 O O . LYS A 1 178 ? 17.201 24.972 11.580 1.00 88.94 178 LYS A O 1
ATOM 1455 N N . ARG A 1 179 ? 16.515 23.435 13.067 1.00 89.00 179 ARG A N 1
ATOM 1456 C CA . ARG A 1 179 ? 17.603 23.671 14.034 1.00 89.00 179 ARG A CA 1
ATOM 1457 C C . ARG A 1 179 ? 18.957 23.167 13.535 1.00 89.00 179 ARG A C 1
ATOM 1459 O O . ARG A 1 179 ? 19.954 23.792 13.852 1.00 89.00 179 ARG A O 1
ATOM 1466 N N . ARG A 1 180 ? 18.996 22.070 12.771 1.00 84.75 180 ARG A N 1
ATOM 1467 C CA . ARG A 1 180 ? 20.238 21.502 12.207 1.00 84.75 180 ARG A CA 1
ATOM 1468 C C . ARG A 1 180 ? 20.767 22.265 10.989 1.00 84.75 180 ARG A C 1
ATOM 1470 O O . ARG A 1 180 ? 21.931 22.104 10.651 1.00 84.75 180 ARG A O 1
ATOM 1477 N N . GLN A 1 181 ? 19.912 23.029 10.308 1.00 74.75 181 GLN A N 1
ATOM 1478 C CA . GLN A 1 181 ? 20.291 23.853 9.153 1.00 74.75 181 GLN A CA 1
ATOM 1479 C C . GLN A 1 181 ? 20.722 25.285 9.513 1.00 74.75 181 GLN A C 1
ATOM 1481 O O . GLN A 1 181 ? 21.130 26.028 8.621 1.00 74.75 181 GLN A O 1
ATOM 1486 N N . LYS A 1 182 ? 20.606 25.681 10.785 1.00 54.47 182 LYS A N 1
ATOM 1487 C CA . LYS A 1 182 ? 21.187 26.919 11.317 1.00 54.47 182 LYS A CA 1
ATOM 1488 C C . LYS A 1 182 ? 22.562 26.641 11.901 1.00 54.47 182 LYS A C 1
ATOM 1490 O O . LYS A 1 182 ? 23.409 27.548 11.781 1.00 54.47 182 LYS A O 1
#

Sequence (182 aa):
MLGLATHEPNFTIIREEFKPNKPKPCGLCNQFGHETKECQGLPKEKQGEHDQFADCPPGMEQEFIFIRLCVLREYLERELTMASLPFTFDVERSIDDWVFMCFFVGNDFLPHLPSLEIREGAIDRLVNIYKTVVHKTGGYLTENGYVNLERVQMIMLAVGEVEDNIFKKRKDDEENFKRRQK